Protein AF-A0A7W7IUX4-F1 (afdb_monomer)

Structure (mmCIF, N/CA/C/O backbone):
data_AF-A0A7W7IUX4-F1
#
_entry.id   AF-A0A7W7IUX4-F1
#
loop_
_atom_site.group_PDB
_atom_site.id
_atom_site.type_symbol
_atom_site.label_atom_id
_atom_site.label_alt_id
_atom_site.label_comp_id
_atom_site.label_asym_id
_atom_site.label_entity_id
_atom_site.label_seq_id
_atom_site.pdbx_PDB_ins_code
_atom_site.Cartn_x
_atom_site.Cartn_y
_atom_site.Cartn_z
_atom_site.occupancy
_atom_site.B_iso_or_equiv
_atom_site.auth_seq_id
_atom_site.auth_comp_id
_atom_site.auth_asym_id
_atom_site.auth_atom_id
_atom_site.pdbx_PDB_model_num
ATOM 1 N N . MET A 1 1 ? -51.467 35.461 7.530 1.00 41.59 1 MET A N 1
ATOM 2 C CA . MET A 1 1 ? -50.608 34.836 6.498 1.00 41.59 1 MET A CA 1
ATOM 3 C C . MET A 1 1 ? -49.250 34.539 7.125 1.00 41.59 1 MET A C 1
ATOM 5 O O . MET A 1 1 ? -48.453 35.450 7.291 1.00 41.59 1 MET A O 1
ATOM 9 N N . LYS A 1 2 ? -49.030 33.301 7.582 1.00 45.66 2 LYS A N 1
ATOM 10 C CA . LYS A 1 2 ? -47.783 32.873 8.235 1.00 45.66 2 LYS A CA 1
ATOM 11 C C . LYS A 1 2 ? -46.806 32.410 7.151 1.00 45.66 2 LYS A C 1
ATOM 13 O O . LYS A 1 2 ? -46.956 31.312 6.631 1.00 45.66 2 LYS A O 1
ATOM 18 N N . LYS A 1 3 ? -45.858 33.266 6.766 1.00 52.12 3 LYS A N 1
ATOM 19 C CA . LYS A 1 3 ? -44.724 32.881 5.915 1.00 52.12 3 LYS A CA 1
ATOM 20 C C . LYS A 1 3 ? -43.559 32.522 6.832 1.00 52.12 3 LYS A C 1
ATOM 22 O O . LYS A 1 3 ? -42.773 33.389 7.197 1.00 52.12 3 LYS A O 1
ATOM 27 N N . THR A 1 4 ? -43.492 31.264 7.254 1.00 56.91 4 THR A N 1
ATOM 28 C CA . THR A 1 4 ? -42.309 30.745 7.944 1.00 56.91 4 THR A CA 1
ATOM 29 C C . THR A 1 4 ? -41.213 30.577 6.899 1.00 56.91 4 THR A C 1
ATOM 31 O O . THR A 1 4 ? -41.278 29.687 6.054 1.00 56.91 4 THR A O 1
ATOM 34 N N . LEU A 1 5 ? -40.251 31.495 6.909 1.00 51.38 5 LEU A N 1
ATOM 35 C CA . LEU A 1 5 ? -39.070 31.464 6.058 1.00 51.38 5 LEU A CA 1
ATOM 36 C C . LEU A 1 5 ? -38.139 30.351 6.563 1.00 51.38 5 LEU A C 1
ATOM 38 O O . LEU A 1 5 ? -37.533 30.477 7.625 1.00 51.38 5 LEU A O 1
ATOM 42 N N . LEU A 1 6 ? -38.062 29.246 5.823 1.00 54.00 6 LEU A N 1
ATOM 43 C CA . LEU A 1 6 ? -37.140 28.145 6.091 1.00 54.00 6 LEU A CA 1
ATOM 44 C C . LEU A 1 6 ? -35.760 28.514 5.520 1.00 54.00 6 LEU A C 1
ATOM 46 O O . LEU A 1 6 ? -35.457 28.232 4.364 1.00 54.00 6 LEU A O 1
ATOM 50 N N . LEU A 1 7 ? -34.936 29.202 6.310 1.00 49.22 7 LEU A N 1
ATOM 51 C CA . LEU A 1 7 ? -33.548 29.498 5.955 1.00 49.22 7 LEU A CA 1
ATOM 52 C C . LEU A 1 7 ? -32.655 28.328 6.406 1.00 49.22 7 LEU A C 1
ATOM 54 O O . LEU A 1 7 ? -32.065 28.361 7.483 1.00 49.22 7 LEU A O 1
ATOM 58 N N . PHE A 1 8 ? -32.583 27.268 5.594 1.00 54.62 8 PHE A N 1
ATOM 59 C CA . PHE A 1 8 ? -31.601 26.190 5.764 1.00 54.62 8 PHE A CA 1
ATOM 60 C C . PHE A 1 8 ? -30.217 26.691 5.311 1.00 54.62 8 PHE A C 1
ATOM 62 O O . PHE A 1 8 ? -29.834 26.587 4.153 1.00 54.62 8 PHE A O 1
ATOM 69 N N . LEU A 1 9 ? -29.523 27.340 6.246 1.00 50.59 9 LEU A N 1
ATOM 70 C CA . LEU A 1 9 ? -28.083 27.255 6.500 1.00 50.59 9 LEU A CA 1
ATOM 71 C C . LEU A 1 9 ? -27.189 26.822 5.309 1.00 50.59 9 LEU A C 1
ATOM 73 O O . LEU A 1 9 ? -26.824 25.656 5.173 1.00 50.59 9 LEU A O 1
ATOM 77 N N . LEU A 1 10 ? -26.756 27.800 4.506 1.00 56.41 10 LEU A N 1
ATOM 78 C CA . LEU A 1 10 ? -25.568 27.734 3.642 1.00 56.41 10 LEU A CA 1
ATOM 79 C C . LEU A 1 10 ? -24.298 27.683 4.519 1.00 56.41 10 LEU A C 1
ATOM 81 O O . LEU A 1 10 ? -23.565 28.663 4.630 1.00 56.41 10 LEU A O 1
ATOM 85 N N . LEU A 1 11 ? -24.044 26.562 5.197 1.00 61.78 11 LEU A N 1
ATOM 86 C CA . LEU A 1 11 ? -22.719 26.303 5.764 1.00 61.78 11 LEU A CA 1
ATOM 87 C C . LEU A 1 11 ? -21.804 25.852 4.618 1.00 61.78 11 LEU A C 1
ATOM 89 O O . LEU A 1 11 ? -22.129 24.858 3.963 1.00 61.78 11 LEU A O 1
ATOM 93 N N . PRO A 1 12 ? -20.670 26.528 4.352 1.00 59.06 12 PRO A N 1
ATOM 94 C CA . PRO A 1 12 ? -19.668 25.969 3.462 1.00 59.06 12 PRO A CA 1
ATOM 95 C C . PRO A 1 12 ? -19.229 24.635 4.064 1.00 59.06 12 PRO A C 1
ATOM 97 O O . PRO A 1 12 ? -18.703 24.579 5.176 1.00 59.06 12 PRO A O 1
ATOM 100 N N . PHE A 1 13 ? -19.504 23.550 3.345 1.00 55.69 13 PHE A N 1
ATOM 101 C CA . PHE A 1 13 ? -19.049 22.219 3.709 1.00 55.69 13 PHE A CA 1
ATOM 102 C C . PHE A 1 13 ? -17.532 22.200 3.495 1.00 55.69 13 PHE A C 1
ATOM 104 O O . PHE A 1 13 ? -17.039 21.836 2.429 1.00 55.69 13 PHE A O 1
ATOM 111 N N . PHE A 1 14 ? -16.773 22.672 4.486 1.00 54.34 14 PHE A N 1
ATOM 112 C CA . PH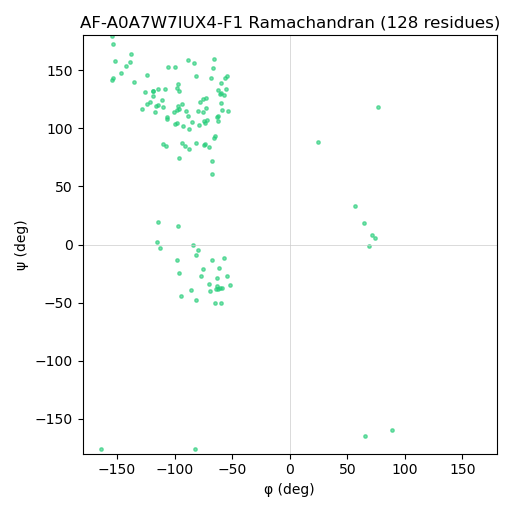E A 1 14 ? -15.342 22.421 4.548 1.00 54.34 14 PHE A CA 1
ATOM 113 C C . PHE A 1 14 ? -15.185 20.916 4.748 1.00 54.34 14 PHE A C 1
ATOM 115 O O . PHE A 1 14 ? -15.276 20.401 5.860 1.00 54.34 14 PHE A O 1
ATOM 122 N N . GLY A 1 15 ? -15.036 20.192 3.639 1.00 57.16 15 GLY A N 1
ATOM 123 C CA . GLY A 1 15 ? -14.709 18.778 3.659 1.00 57.16 15 GLY A CA 1
ATOM 124 C C . GLY A 1 15 ? -13.312 18.619 4.238 1.00 57.16 15 GLY A C 1
ATOM 125 O O . GLY A 1 15 ? -12.328 18.692 3.507 1.00 57.16 15 GLY A O 1
ATOM 126 N N . PHE A 1 16 ? -13.210 18.432 5.553 1.00 64.62 16 PHE A N 1
ATOM 127 C CA . PHE A 1 16 ? -11.964 17.985 6.158 1.00 64.62 16 PHE A CA 1
ATOM 128 C C . PHE A 1 16 ? -11.609 16.631 5.540 1.00 64.62 16 PHE A C 1
ATOM 130 O O . PHE A 1 16 ? -12.457 15.739 5.446 1.00 64.62 16 PHE A O 1
ATOM 137 N N . ALA A 1 17 ? -10.370 16.476 5.075 1.00 74.94 17 ALA A N 1
ATOM 138 C CA . ALA A 1 17 ? -9.908 15.201 4.551 1.00 74.94 17 ALA A CA 1
ATOM 139 C C . ALA A 1 17 ? -9.966 14.154 5.675 1.00 74.94 17 ALA A C 1
ATOM 141 O O . ALA A 1 17 ? -9.163 14.181 6.604 1.00 74.94 17 ALA A O 1
ATOM 142 N N . GLN A 1 18 ? -10.948 13.252 5.610 1.00 90.06 18 GLN A N 1
ATOM 143 C CA . GLN A 1 18 ? -11.126 12.206 6.613 1.00 90.06 18 GLN A CA 1
ATOM 144 C C . GLN A 1 18 ? -9.904 11.278 6.634 1.00 90.06 18 GLN A C 1
ATOM 146 O O . GLN A 1 18 ? -9.447 10.833 5.572 1.00 90.06 18 GLN A O 1
ATOM 151 N N . GLN A 1 19 ? -9.404 10.995 7.841 1.00 96.38 19 GLN A N 1
ATOM 152 C CA . GLN A 1 19 ? -8.329 10.030 8.078 1.00 96.38 19 GLN A CA 1
ATOM 153 C C . GLN A 1 19 ? -8.788 8.606 7.753 1.00 96.38 19 GLN A C 1
ATOM 155 O O . GLN A 1 19 ? -9.973 8.286 7.875 1.00 96.38 19 GLN A O 1
ATOM 160 N N . LEU A 1 20 ? -7.849 7.747 7.363 1.00 98.06 20 LEU A N 1
ATOM 161 C CA . LEU A 1 20 ? -8.165 6.385 6.948 1.00 98.06 20 LEU A CA 1
ATOM 162 C C . LEU A 1 20 ? -8.345 5.452 8.152 1.00 98.06 20 LEU A C 1
ATOM 164 O O . LEU A 1 20 ? -7.652 5.558 9.160 1.00 98.06 20 LEU A O 1
ATOM 168 N N . SER A 1 21 ? -9.269 4.508 8.023 1.00 98.19 21 SER A N 1
ATOM 169 C CA . SER A 1 21 ? -9.477 3.400 8.960 1.00 98.19 21 SER A CA 1
ATOM 170 C C . SER A 1 21 ? -10.095 2.222 8.206 1.00 98.19 21 SER A C 1
ATOM 172 O O . SER A 1 21 ? -10.890 2.443 7.288 1.00 98.19 21 SER A O 1
ATOM 174 N N . GLY A 1 22 ? -9.714 0.996 8.561 1.00 98.00 22 GLY A N 1
ATOM 175 C CA . GLY A 1 22 ? -10.217 -0.239 7.962 1.00 98.00 22 GLY A CA 1
ATOM 176 C C . GLY A 1 22 ? -9.434 -0.727 6.741 1.00 98.00 22 GLY A C 1
ATOM 177 O O . GLY A 1 22 ? -8.265 -0.389 6.533 1.00 98.00 22 GLY A O 1
ATOM 178 N N . ASP A 1 23 ? -10.097 -1.561 5.945 1.00 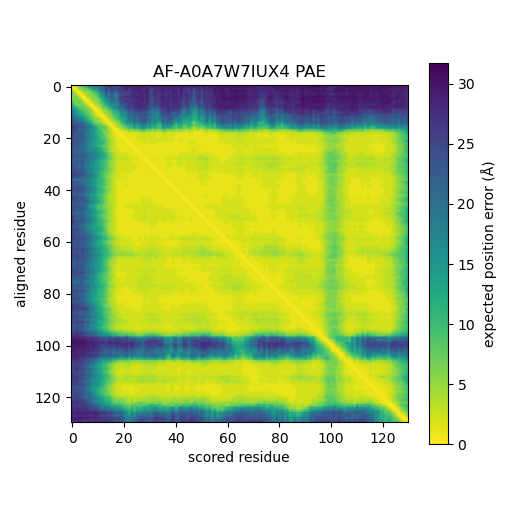98.12 23 ASP A N 1
ATOM 179 C CA . ASP A 1 23 ? -9.490 -2.258 4.813 1.00 98.12 23 ASP A CA 1
ATOM 180 C C . ASP A 1 23 ? -9.748 -1.538 3.496 1.00 98.12 23 ASP A C 1
ATOM 182 O O . ASP A 1 23 ? -10.871 -1.127 3.204 1.00 98.12 23 ASP A O 1
ATOM 186 N N . TYR A 1 24 ? -8.715 -1.473 2.661 1.00 98.44 24 TYR A N 1
ATOM 187 C CA . TYR A 1 24 ? -8.778 -0.908 1.321 1.00 98.44 24 TYR A CA 1
ATOM 188 C C . TYR A 1 24 ? -8.200 -1.910 0.329 1.00 98.44 24 TYR A C 1
ATOM 190 O O . TYR A 1 24 ? -7.019 -2.255 0.389 1.00 98.44 24 TYR A O 1
ATOM 198 N N . VAL A 1 25 ? -9.041 -2.384 -0.589 1.00 98.38 25 VAL A N 1
ATOM 199 C CA . VAL A 1 25 ? -8.619 -3.285 -1.667 1.00 98.38 25 VAL A CA 1
ATOM 200 C C . VAL A 1 25 ? -7.866 -2.485 -2.720 1.00 98.38 25 VAL A C 1
ATOM 202 O O . VAL A 1 25 ? -8.394 -1.508 -3.245 1.00 98.38 25 VAL A O 1
ATOM 205 N N . ILE A 1 26 ? -6.650 -2.906 -3.046 1.00 98.62 26 ILE A N 1
ATOM 206 C CA . ILE A 1 26 ? -5.831 -2.300 -4.091 1.00 98.62 26 ILE A CA 1
ATOM 207 C C . ILE A 1 26 ? -5.979 -3.134 -5.362 1.00 98.62 26 ILE A C 1
ATOM 209 O O . ILE A 1 26 ? -5.447 -4.241 -5.451 1.00 98.62 26 ILE A O 1
ATOM 213 N N . SER A 1 27 ? -6.742 -2.607 -6.316 1.00 98.19 27 SER A N 1
ATOM 214 C CA . SER A 1 27 ? -7.075 -3.247 -7.595 1.00 98.19 27 SER A CA 1
ATOM 215 C C . SER A 1 27 ? -7.394 -2.177 -8.628 1.00 98.19 27 SER A C 1
ATOM 217 O O . SER A 1 27 ? -8.093 -1.210 -8.315 1.00 98.19 27 SER A O 1
ATOM 219 N N . SER A 1 28 ? -6.964 -2.373 -9.872 1.00 97.75 28 SER A N 1
ATOM 220 C CA . SER A 1 28 ? -7.250 -1.458 -10.984 1.00 97.75 28 SER A CA 1
ATOM 221 C C . SER A 1 28 ? -8.749 -1.171 -11.177 1.00 97.75 28 SER A C 1
ATOM 223 O O . SER A 1 28 ? -9.115 -0.075 -11.613 1.00 97.75 28 SER A O 1
ATOM 225 N N . ALA A 1 29 ? -9.621 -2.104 -10.780 1.00 97.31 29 ALA A N 1
ATOM 226 C CA . ALA A 1 29 ? -11.075 -1.989 -10.857 1.00 97.31 29 ALA A CA 1
ATOM 227 C C . ALA A 1 29 ? -11.726 -1.250 -9.668 1.00 97.31 29 ALA A C 1
ATOM 229 O O . ALA A 1 29 ? -12.949 -1.091 -9.649 1.00 97.31 29 ALA A O 1
ATOM 230 N N . ASN A 1 30 ? -10.958 -0.784 -8.672 1.00 97.62 30 ASN A N 1
ATOM 231 C CA . ASN A 1 30 ? -11.530 -0.132 -7.493 1.00 97.62 30 ASN A CA 1
ATOM 232 C C . ASN A 1 30 ? -12.333 1.138 -7.887 1.00 97.62 30 ASN A C 1
ATOM 234 O O . ASN A 1 30 ? -11.811 2.007 -8.608 1.00 97.62 30 ASN A O 1
ATOM 238 N N . PRO A 1 31 ? -13.595 1.289 -7.423 1.00 96.12 31 PRO A N 1
ATOM 239 C CA . PRO A 1 31 ? -14.418 2.466 -7.721 1.00 96.12 31 PRO A CA 1
ATOM 240 C C . PRO A 1 31 ? -13.828 3.762 -7.150 1.00 96.12 31 PRO A C 1
ATOM 242 O O . PRO A 1 31 ? -14.008 4.835 -7.726 1.00 96.12 31 PRO A O 1
ATOM 245 N N . LEU A 1 32 ? -13.081 3.672 -6.050 1.00 95.62 32 LEU A N 1
ATOM 246 C CA . LEU A 1 32 ? -12.331 4.776 -5.477 1.00 95.62 32 LEU A CA 1
ATOM 247 C C . LEU A 1 32 ? -10.970 4.864 -6.176 1.00 95.62 32 LEU A C 1
ATOM 249 O O . LEU A 1 32 ? -10.067 4.071 -5.914 1.00 95.62 32 LEU A O 1
ATOM 253 N N . ALA A 1 33 ? -10.810 5.864 -7.048 1.00 97.00 33 ALA A N 1
ATOM 254 C CA . ALA A 1 33 ? -9.614 6.035 -7.880 1.00 97.00 33 ALA A CA 1
ATOM 255 C C . ALA A 1 33 ? -8.297 6.009 -7.084 1.00 97.00 33 ALA A C 1
ATOM 257 O O . ALA A 1 33 ? -7.300 5.459 -7.541 1.00 97.00 33 ALA A O 1
ATOM 258 N N . ASN A 1 34 ? -8.323 6.537 -5.862 1.00 97.31 34 ASN A N 1
ATOM 259 C CA . ASN A 1 34 ? -7.168 6.597 -4.977 1.00 97.31 34 ASN A CA 1
ATOM 260 C C . ASN A 1 34 ? -6.674 5.231 -4.465 1.00 97.31 34 ASN A C 1
ATOM 262 O O . ASN A 1 34 ? -5.583 5.157 -3.918 1.00 97.31 34 ASN A O 1
ATOM 266 N N . PHE A 1 35 ? -7.456 4.163 -4.627 1.00 98.31 35 PHE A N 1
ATOM 267 C CA . PHE A 1 35 ? -7.094 2.803 -4.218 1.00 98.31 35 PHE A CA 1
ATOM 268 C C . PHE A 1 35 ? -6.940 1.868 -5.422 1.00 98.31 35 PHE A C 1
ATOM 270 O O . PHE A 1 35 ? -6.987 0.651 -5.280 1.00 98.31 35 PHE A O 1
ATOM 277 N N . ARG A 1 36 ? -6.753 2.423 -6.628 1.00 98.44 36 ARG A N 1
ATOM 278 C CA . ARG A 1 36 ? -6.526 1.613 -7.832 1.00 98.44 36 ARG A CA 1
ATOM 279 C C . ARG A 1 36 ? -5.117 1.044 -7.939 1.00 98.44 36 ARG A C 1
ATOM 281 O O . ARG A 1 36 ? -4.921 0.011 -8.565 1.00 98.44 36 ARG A O 1
ATOM 288 N N . THR A 1 37 ? -4.140 1.716 -7.337 1.00 98.12 37 THR A N 1
ATOM 289 C CA . THR A 1 37 ? -2.742 1.275 -7.297 1.00 98.12 37 THR A CA 1
ATOM 290 C C . THR A 1 37 ? -2.159 1.523 -5.914 1.00 98.12 37 THR A C 1
ATOM 292 O O . THR A 1 37 ? -2.623 2.394 -5.173 1.00 98.12 37 THR A O 1
ATOM 295 N N . LEU A 1 38 ? -1.111 0.778 -5.571 1.00 98.25 38 LEU A N 1
ATOM 296 C CA . LEU A 1 38 ? -0.419 0.929 -4.297 1.00 98.25 38 LEU A CA 1
ATOM 297 C C . LEU A 1 38 ? 0.219 2.318 -4.163 1.00 98.25 38 LEU A C 1
ATOM 299 O O . LEU A 1 38 ? 0.192 2.891 -3.080 1.00 98.25 38 LEU A O 1
ATOM 303 N N . ALA A 1 39 ? 0.730 2.886 -5.259 1.00 96.88 39 ALA A N 1
ATOM 304 C CA . ALA A 1 39 ? 1.271 4.244 -5.269 1.00 96.88 39 ALA A CA 1
ATOM 305 C C . ALA A 1 39 ? 0.209 5.285 -4.874 1.00 96.88 39 ALA A C 1
ATOM 307 O O . ALA A 1 39 ? 0.420 6.046 -3.932 1.00 96.88 39 ALA A O 1
ATOM 308 N N . LEU A 1 40 ? -0.969 5.249 -5.512 1.00 98.00 40 LEU A N 1
ATOM 309 C CA . LEU A 1 40 ? -2.067 6.172 -5.202 1.00 98.00 40 LEU A CA 1
ATOM 310 C C . LEU A 1 40 ? -2.568 6.007 -3.761 1.00 98.00 40 LEU A C 1
ATOM 312 O O . LEU A 1 40 ? -2.864 6.992 -3.082 1.00 98.00 40 LEU A O 1
ATOM 316 N N . AL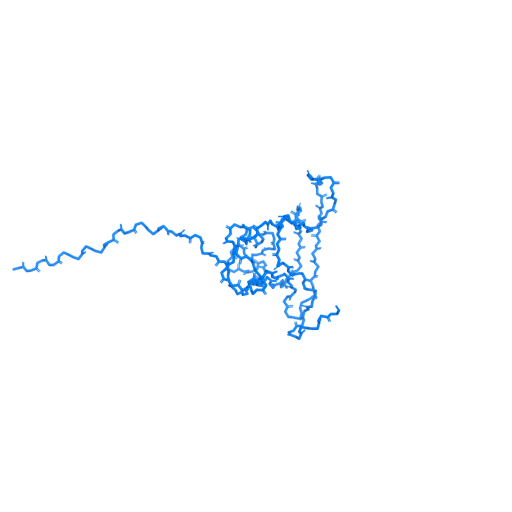A A 1 41 ? -2.627 4.767 -3.272 1.00 98.44 41 ALA A N 1
ATOM 317 C CA . ALA A 1 41 ? -3.067 4.482 -1.913 1.00 98.44 41 ALA A CA 1
ATOM 318 C C . ALA A 1 41 ? -2.052 4.980 -0.869 1.00 98.44 41 ALA A C 1
ATOM 320 O O . ALA A 1 41 ? -2.439 5.547 0.157 1.00 98.44 41 ALA A O 1
ATOM 321 N N . VAL A 1 42 ? -0.751 4.826 -1.138 1.00 98.19 42 VAL A N 1
ATOM 322 C CA . VAL A 1 42 ? 0.314 5.367 -0.283 1.00 98.19 42 VAL A CA 1
ATOM 323 C C . VAL A 1 42 ? 0.277 6.898 -0.256 1.00 98.19 42 VAL A C 1
ATOM 325 O O . VAL A 1 42 ? 0.412 7.483 0.819 1.00 98.19 42 VAL A O 1
ATOM 328 N N . ASP A 1 43 ? -0.015 7.563 -1.375 1.00 97.69 43 ASP A N 1
ATOM 329 C CA . ASP A 1 43 ? -0.217 9.019 -1.387 1.00 97.69 43 ASP A CA 1
ATOM 330 C C . ASP A 1 43 ? -1.393 9.445 -0.494 1.00 97.69 43 ASP A C 1
ATOM 332 O O . ASP A 1 43 ? -1.306 10.449 0.225 1.00 97.69 43 ASP A O 1
ATOM 336 N N . GLN A 1 44 ? -2.478 8.659 -0.462 1.00 97.69 44 GLN A N 1
ATOM 337 C CA . GLN A 1 44 ? -3.598 8.936 0.440 1.00 97.69 44 GLN A CA 1
ATOM 338 C C . GLN A 1 44 ? -3.214 8.819 1.906 1.00 97.69 44 GLN A C 1
ATOM 340 O O . GLN A 1 44 ? -3.530 9.727 2.673 1.00 97.69 44 GLN A O 1
ATOM 345 N N . ILE A 1 45 ? -2.573 7.723 2.319 1.00 98.06 45 ILE A N 1
ATOM 346 C CA . ILE A 1 45 ? -2.263 7.525 3.740 1.00 98.06 45 ILE A CA 1
ATOM 347 C C . ILE A 1 45 ? -1.183 8.497 4.226 1.00 98.06 45 ILE A C 1
ATOM 349 O O . ILE A 1 45 ? -1.290 9.002 5.342 1.00 98.06 45 ILE A O 1
ATOM 353 N N . ASN A 1 46 ? -0.222 8.847 3.362 1.00 97.88 46 ASN A N 1
ATOM 354 C CA . ASN A 1 46 ? 0.760 9.902 3.622 1.00 97.88 46 ASN A CA 1
ATOM 355 C C . ASN A 1 46 ? 0.084 11.260 3.880 1.00 97.88 46 ASN A C 1
ATOM 357 O O . ASN A 1 46 ? 0.542 12.023 4.723 1.00 97.88 46 ASN A O 1
ATOM 361 N N . THR A 1 47 ? -1.006 11.561 3.166 1.00 96.62 47 THR A N 1
ATOM 362 C CA . THR A 1 47 ? -1.704 12.855 3.266 1.00 96.62 47 THR A CA 1
ATOM 363 C C . THR A 1 47 ? -2.724 12.891 4.407 1.00 96.62 47 THR A C 1
ATOM 365 O O . THR A 1 47 ? -2.882 13.910 5.074 1.00 96.62 47 THR A O 1
ATOM 368 N N . ARG A 1 48 ? -3.457 11.794 4.619 1.00 96.19 48 ARG A N 1
ATOM 369 C CA . ARG A 1 48 ? -4.627 11.752 5.514 1.00 96.19 48 ARG A CA 1
ATOM 370 C C . ARG A 1 48 ? -4.304 11.235 6.914 1.00 96.19 48 ARG A C 1
ATOM 372 O O . ARG A 1 48 ? -5.026 11.545 7.860 1.00 96.19 48 ARG A O 1
ATOM 379 N N . GLY A 1 49 ? -3.249 10.440 7.065 1.00 97.31 49 GLY A N 1
ATOM 380 C CA . GLY A 1 49 ? -3.009 9.704 8.301 1.00 97.31 49 GLY A CA 1
ATOM 381 C C . GLY A 1 49 ? -4.076 8.642 8.571 1.00 97.31 49 GLY A C 1
ATOM 382 O O . GLY A 1 49 ? -4.870 8.280 7.693 1.00 97.31 49 GLY A O 1
ATOM 383 N N . VAL A 1 50 ? -4.103 8.161 9.812 1.00 98.31 50 VAL A N 1
ATOM 384 C CA . VAL A 1 50 ? -5.004 7.090 10.251 1.00 98.31 50 VAL A CA 1
ATOM 385 C C . VAL A 1 50 ? -5.867 7.506 11.446 1.00 98.31 50 VAL A C 1
ATOM 387 O O . VAL A 1 50 ? -5.425 8.250 12.313 1.00 98.31 50 VAL A O 1
ATOM 390 N N . SER A 1 51 ? -7.105 7.020 11.513 1.00 97.88 51 SER A N 1
ATOM 391 C CA . SER A 1 51 ? -7.991 7.123 12.689 1.00 97.88 51 SER A CA 1
ATOM 392 C C . SER A 1 51 ? -8.275 5.764 13.343 1.00 97.88 51 SER A C 1
ATOM 394 O O . SER A 1 51 ? -8.925 5.699 14.382 1.00 97.88 51 SER A O 1
ATOM 396 N N . GLY A 1 52 ? -7.760 4.686 12.753 1.00 97.75 52 GLY A N 1
ATOM 397 C CA . GLY A 1 52 ? -7.801 3.312 13.246 1.00 97.75 52 GLY A CA 1
ATOM 398 C C . GLY A 1 52 ? -6.772 2.457 12.497 1.00 97.75 52 GLY A C 1
ATOM 399 O O . GLY A 1 52 ? -6.036 2.997 11.669 1.00 97.75 52 GLY A O 1
ATOM 400 N N . PRO A 1 53 ? -6.700 1.137 12.745 1.00 98.19 53 PRO A N 1
ATOM 401 C CA . PRO A 1 53 ? -5.877 0.243 11.936 1.00 98.19 53 PRO A CA 1
ATOM 402 C C . PRO A 1 53 ? -6.253 0.350 10.454 1.00 98.19 53 PRO A C 1
ATOM 404 O O . PRO A 1 53 ? -7.437 0.314 10.114 1.00 98.19 53 PRO A O 1
ATOM 407 N N . VAL A 1 54 ? -5.258 0.452 9.575 1.00 98.69 54 VAL A N 1
ATOM 408 C CA . VAL A 1 54 ? -5.450 0.488 8.120 1.00 98.69 54 VAL A CA 1
ATOM 409 C C . VAL A 1 54 ? -4.756 -0.699 7.477 1.00 98.69 54 VAL A C 1
ATOM 411 O O . VAL A 1 54 ? -3.580 -0.954 7.745 1.00 98.69 54 VAL A O 1
ATOM 414 N N . ARG A 1 55 ? -5.460 -1.403 6.587 1.00 98.38 55 ARG A N 1
ATOM 415 C CA . ARG A 1 55 ? -4.887 -2.487 5.780 1.00 98.38 55 ARG A CA 1
ATOM 416 C C . ARG A 1 55 ? -5.092 -2.213 4.300 1.00 98.38 55 ARG A C 1
ATOM 418 O O . ARG A 1 55 ? -6.222 -2.099 3.837 1.00 98.38 55 ARG A O 1
ATOM 425 N N . PHE A 1 56 ? -4.002 -2.141 3.550 1.00 98.69 56 PHE A N 1
ATOM 426 C CA . PHE A 1 56 ? -4.033 -2.197 2.094 1.00 98.69 56 PHE A CA 1
ATOM 427 C C . PHE A 1 56 ? -3.915 -3.655 1.665 1.00 98.69 56 PHE A C 1
ATOM 429 O O . PHE A 1 56 ? -2.896 -4.299 1.918 1.00 98.69 56 PHE A O 1
ATOM 436 N N . LEU A 1 57 ? -4.985 -4.163 1.052 1.00 98.31 57 LEU A N 1
ATOM 437 C CA . LEU A 1 57 ? -5.126 -5.540 0.591 1.00 98.31 57 LEU A CA 1
ATOM 438 C C . LEU A 1 57 ? -4.854 -5.586 -0.912 1.00 98.31 57 LEU A C 1
ATOM 440 O O . LEU A 1 57 ? -5.689 -5.164 -1.709 1.00 98.31 57 LEU A O 1
ATOM 444 N N . LEU A 1 58 ? -3.675 -6.056 -1.302 1.00 98.56 58 LEU A N 1
ATOM 445 C CA . LEU A 1 58 ? -3.252 -6.103 -2.699 1.00 98.56 58 LEU A CA 1
ATOM 446 C C . LEU A 1 58 ? -3.967 -7.245 -3.426 1.00 98.56 58 LEU A C 1
ATOM 448 O O . LEU A 1 58 ? -3.740 -8.410 -3.102 1.00 98.56 58 LEU A O 1
ATOM 452 N N . ASP A 1 59 ? -4.830 -6.921 -4.390 1.00 98.38 59 ASP A N 1
ATOM 453 C CA . ASP A 1 59 ? -5.593 -7.927 -5.143 1.00 98.38 59 ASP A CA 1
ATOM 454 C C . ASP A 1 59 ? -4.971 -8.280 -6.505 1.00 98.38 59 ASP A C 1
ATOM 456 O O . ASP A 1 59 ? -5.340 -9.285 -7.119 1.00 98.38 59 ASP A O 1
ATOM 460 N N . GLU A 1 60 ? -4.010 -7.462 -6.942 1.00 97.94 60 GLU A N 1
ATOM 461 C CA . GLU A 1 60 ? -3.298 -7.516 -8.222 1.00 97.94 60 GLU A CA 1
ATOM 462 C C . GLU A 1 60 ? -1.816 -7.150 -8.029 1.00 97.94 60 GLU A C 1
ATOM 464 O O . GLU A 1 60 ? -1.472 -6.379 -7.122 1.00 97.94 60 GLU A O 1
ATOM 469 N N . ASP A 1 61 ? -0.948 -7.656 -8.909 1.00 97.88 61 ASP A N 1
ATOM 470 C CA . ASP A 1 61 ? 0.462 -7.256 -8.967 1.00 97.88 61 ASP A CA 1
ATOM 471 C C . ASP A 1 61 ? 0.609 -5.736 -9.110 1.00 97.88 61 ASP A C 1
ATOM 473 O O . ASP A 1 61 ? -0.192 -5.062 -9.761 1.00 97.88 61 ASP A O 1
ATOM 477 N N . GLN A 1 62 ? 1.652 -5.182 -8.494 1.00 96.88 62 GLN A N 1
ATOM 478 C CA . GLN A 1 62 ? 1.891 -3.742 -8.470 1.00 96.88 62 GLN A CA 1
ATOM 479 C C . GLN A 1 62 ? 3.170 -3.411 -9.229 1.00 96.88 62 GLN A C 1
ATOM 481 O O . GLN A 1 62 ? 4.258 -3.841 -8.848 1.00 96.88 62 GLN A O 1
ATOM 486 N N . ASN A 1 63 ? 3.046 -2.597 -10.277 1.00 93.69 63 ASN A N 1
ATOM 487 C CA . ASN A 1 63 ? 4.185 -2.098 -11.035 1.00 93.69 63 ASN A CA 1
ATOM 488 C C . ASN A 1 63 ? 4.432 -0.620 -10.715 1.00 93.69 63 ASN A C 1
ATOM 490 O O . ASN A 1 63 ? 3.637 0.254 -11.062 1.00 93.69 63 ASN A O 1
ATOM 494 N N . LEU A 1 64 ? 5.530 -0.354 -10.014 1.00 90.62 64 LEU A N 1
ATOM 495 C CA . LEU A 1 64 ? 5.922 0.969 -9.558 1.00 90.62 64 LEU A CA 1
ATOM 496 C C . LEU A 1 64 ? 6.869 1.625 -10.566 1.00 90.62 64 LEU A C 1
ATOM 498 O O . LEU A 1 64 ? 7.978 1.146 -10.811 1.00 90.62 64 LEU A O 1
ATOM 502 N N . THR A 1 65 ? 6.471 2.784 -11.082 1.00 87.50 65 THR A N 1
ATOM 503 C CA . THR A 1 65 ? 7.296 3.597 -11.991 1.00 87.50 65 THR A CA 1
ATOM 504 C C . THR A 1 65 ? 8.332 4.455 -11.259 1.00 87.50 65 THR A C 1
ATOM 506 O O . THR A 1 65 ? 9.172 5.090 -11.892 1.00 87.50 65 THR A O 1
ATOM 509 N N . SER A 1 66 ? 8.263 4.517 -9.929 1.00 86.12 66 SER A N 1
ATOM 510 C CA . SER A 1 66 ? 9.141 5.309 -9.067 1.00 86.12 66 SER A CA 1
ATOM 511 C C . SER A 1 66 ? 9.247 4.685 -7.671 1.00 86.12 66 SER A C 1
ATOM 513 O O . SER A 1 66 ? 8.543 3.730 -7.342 1.00 86.12 66 SER A O 1
ATOM 515 N N . LEU A 1 67 ? 10.143 5.231 -6.843 1.00 87.81 67 LEU A N 1
ATOM 516 C CA . LEU A 1 67 ? 10.306 4.830 -5.446 1.00 87.81 67 LEU A CA 1
ATOM 517 C C . LEU A 1 67 ? 9.008 5.037 -4.645 1.00 87.81 67 LEU A C 1
ATOM 519 O O . LEU A 1 67 ? 8.562 6.175 -4.479 1.00 87.81 67 LEU A O 1
ATOM 523 N N . LEU A 1 68 ? 8.472 3.973 -4.041 1.00 92.12 68 LEU A N 1
ATOM 524 C CA . LEU A 1 68 ? 7.323 4.063 -3.139 1.00 92.12 68 LEU A CA 1
ATOM 525 C C . LEU A 1 68 ? 7.776 4.553 -1.758 1.00 92.12 68 LEU A C 1
ATOM 527 O O . LEU A 1 68 ? 8.362 3.804 -0.976 1.00 92.12 68 LEU A O 1
ATOM 531 N N . SER A 1 69 ? 7.528 5.826 -1.450 1.00 93.69 69 SER A N 1
ATOM 532 C CA . SER A 1 69 ? 7.904 6.419 -0.160 1.00 93.69 69 SER A CA 1
ATOM 533 C C . SER A 1 69 ? 6.727 6.443 0.809 1.00 93.69 69 SER A C 1
ATOM 535 O O . SER A 1 69 ? 5.749 7.156 0.596 1.00 93.69 69 SER A O 1
ATOM 537 N N . ILE A 1 70 ? 6.858 5.705 1.907 1.00 97.00 70 ILE A N 1
ATOM 538 C CA . ILE A 1 70 ? 5.941 5.754 3.044 1.00 97.00 70 ILE A CA 1
ATOM 539 C C . ILE A 1 70 ? 6.524 6.765 4.031 1.00 97.00 70 ILE A C 1
ATOM 541 O O . ILE A 1 70 ? 7.516 6.490 4.710 1.00 97.00 70 ILE A O 1
ATOM 545 N N . ASN A 1 71 ? 5.952 7.965 4.040 1.00 97.00 71 ASN A N 1
ATOM 546 C CA . ASN A 1 71 ? 6.406 9.078 4.866 1.00 97.00 71 ASN A CA 1
ATOM 547 C C . ASN A 1 71 ? 5.844 8.957 6.287 1.00 97.00 71 ASN A C 1
ATOM 549 O O . ASN A 1 71 ? 5.170 7.982 6.620 1.00 97.00 71 ASN A O 1
ATOM 553 N N . ILE A 1 72 ? 6.111 9.949 7.135 1.00 98.00 72 ILE A N 1
ATOM 554 C CA . ILE A 1 72 ? 5.460 10.072 8.441 1.00 98.00 72 ILE A CA 1
ATOM 555 C C . ILE A 1 72 ? 3.939 10.040 8.241 1.00 98.00 72 ILE A C 1
ATOM 557 O O . ILE A 1 72 ? 3.370 10.939 7.627 1.00 98.00 72 ILE A O 1
ATOM 561 N N . ILE A 1 73 ? 3.288 9.004 8.771 1.00 97.88 73 ILE A N 1
ATOM 562 C CA . ILE A 1 73 ? 1.831 8.868 8.753 1.00 97.88 73 ILE A CA 1
ATOM 563 C C . ILE A 1 73 ? 1.301 9.375 10.093 1.00 97.88 73 ILE A C 1
ATOM 565 O O . ILE A 1 73 ? 1.630 8.827 11.151 1.00 97.88 73 ILE A O 1
ATOM 569 N N . ALA A 1 74 ? 0.466 10.413 10.048 1.00 97.69 74 ALA A N 1
ATOM 570 C CA . ALA A 1 74 ? -0.141 10.981 11.246 1.00 97.69 74 ALA A CA 1
ATOM 571 C C . ALA A 1 74 ? -0.984 9.936 11.997 1.00 97.69 74 ALA A C 1
ATOM 573 O O . ALA A 1 74 ? -1.737 9.177 11.382 1.00 97.69 74 ALA A O 1
ATOM 574 N N . ASN A 1 75 ? -0.884 9.956 13.330 1.00 97.12 75 ASN A N 1
ATOM 575 C CA . ASN A 1 75 ? -1.665 9.144 14.274 1.00 97.12 75 ASN A CA 1
ATOM 576 C C . ASN A 1 75 ? -1.443 7.622 14.214 1.00 97.12 75 ASN A C 1
ATOM 578 O O . ASN A 1 75 ? -2.257 6.865 14.751 1.00 97.12 75 ASN A O 1
ATOM 582 N N . THR A 1 76 ? -0.339 7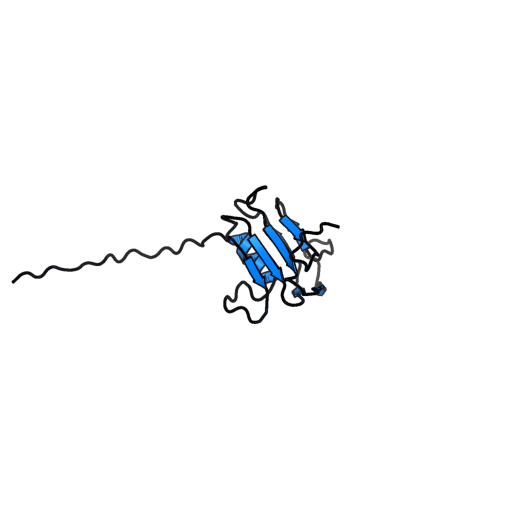.162 13.619 1.00 97.94 76 THR A N 1
ATOM 583 C CA . THR A 1 76 ? 0.052 5.752 13.741 1.00 97.94 76 THR A CA 1
ATOM 584 C C . THR A 1 76 ? 0.488 5.417 15.166 1.00 97.94 76 THR A C 1
ATOM 586 O O . THR A 1 76 ? 1.120 6.219 15.854 1.00 97.94 76 THR A O 1
ATOM 589 N N . SER A 1 77 ? 0.150 4.216 15.625 1.00 97.75 77 SER A N 1
ATOM 590 C CA . SER A 1 77 ? 0.526 3.704 16.946 1.00 97.75 77 SER A CA 1
ATOM 591 C C . SER A 1 77 ? 0.566 2.177 16.936 1.00 97.75 77 SER A C 1
ATOM 593 O O . SER A 1 77 ? 0.255 1.547 15.926 1.00 97.75 77 SER A O 1
ATOM 595 N N . THR A 1 78 ? 0.905 1.564 18.069 1.00 96.88 78 THR A N 1
ATOM 596 C CA . THR A 1 78 ? 0.813 0.106 18.238 1.00 96.88 78 THR A CA 1
ATOM 597 C C . THR A 1 78 ? -0.618 -0.423 18.088 1.00 96.88 78 THR A C 1
ATOM 599 O O . THR A 1 78 ? -0.794 -1.601 17.788 1.00 96.88 78 THR A O 1
ATOM 602 N N . THR A 1 79 ? -1.628 0.440 18.251 1.00 97.31 79 THR A N 1
ATOM 603 C CA . THR A 1 79 ? -3.043 0.131 17.997 1.00 97.31 79 THR A CA 1
ATOM 604 C C . THR A 1 79 ? -3.460 0.535 16.583 1.00 97.31 79 THR A C 1
ATOM 606 O O . THR A 1 79 ? -4.111 -0.241 15.894 1.00 97.31 79 THR A O 1
ATOM 609 N N . ASN A 1 80 ? -3.065 1.725 16.122 1.00 97.75 80 ASN A N 1
ATOM 610 C CA . ASN A 1 80 ? -3.395 2.245 14.793 1.00 97.75 80 ASN A CA 1
ATOM 611 C C . ASN A 1 80 ? -2.245 1.961 13.826 1.00 97.75 80 ASN A C 1
ATOM 613 O O . ASN A 1 80 ? -1.450 2.844 13.497 1.00 97.75 80 ASN A O 1
ATOM 617 N N . THR A 1 81 ? -2.123 0.702 13.423 1.00 98.19 81 THR A N 1
ATOM 618 C CA . THR A 1 81 ? -1.067 0.260 12.509 1.00 98.19 81 THR A CA 1
ATOM 619 C C . THR A 1 81 ? -1.445 0.514 11.054 1.00 98.19 81 THR A C 1
ATOM 621 O O . THR A 1 81 ? -2.623 0.567 10.696 1.00 98.19 81 THR A O 1
ATOM 624 N N . PHE A 1 82 ? -0.434 0.629 10.195 1.00 98.56 82 PHE A N 1
ATOM 625 C CA . PHE A 1 82 ? -0.607 0.588 8.748 1.00 98.56 82 PHE A CA 1
ATOM 626 C C . PHE A 1 82 ? -0.018 -0.710 8.201 1.00 98.56 82 PHE A C 1
ATOM 628 O O . PHE A 1 82 ? 1.176 -0.948 8.334 1.00 98.56 82 PHE A O 1
ATOM 635 N N . THR A 1 83 ? -0.839 -1.552 7.579 1.00 98.19 83 THR A N 1
ATOM 636 C CA . THR A 1 83 ? -0.409 -2.833 7.008 1.00 98.19 83 THR A CA 1
ATOM 637 C C . THR A 1 83 ? -0.554 -2.824 5.493 1.00 98.19 83 THR A C 1
ATOM 639 O O . THR A 1 83 ? -1.611 -2.466 4.980 1.00 98.19 83 THR A O 1
ATOM 642 N N . ILE A 1 84 ? 0.470 -3.285 4.780 1.00 98.25 84 ILE A N 1
ATOM 643 C CA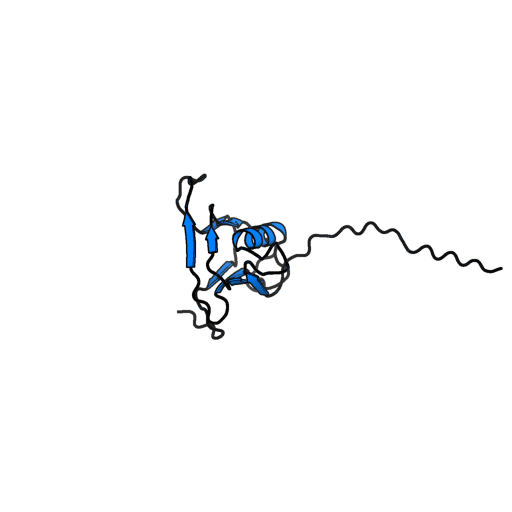 . ILE A 1 84 ? 0.393 -3.637 3.359 1.00 98.25 84 ILE A CA 1
ATOM 644 C C . ILE A 1 84 ? 0.543 -5.151 3.267 1.00 98.25 84 ILE A C 1
ATOM 646 O O . ILE A 1 84 ? 1.533 -5.695 3.764 1.00 98.25 84 ILE A O 1
ATOM 650 N N . LYS A 1 85 ? -0.429 -5.827 2.648 1.00 96.50 85 LYS A N 1
ATOM 651 C CA . LYS A 1 85 ? -0.393 -7.282 2.477 1.00 96.50 85 LYS A CA 1
ATOM 652 C C . LYS A 1 85 ? -1.151 -7.767 1.245 1.00 96.50 85 LYS A C 1
ATOM 654 O O . LYS A 1 85 ? -2.056 -7.064 0.791 1.00 96.50 85 LYS A O 1
ATOM 659 N N . PRO A 1 86 ? -0.851 -8.967 0.720 1.00 97.88 86 PRO A N 1
ATOM 660 C CA . PRO A 1 86 ? -1.719 -9.616 -0.249 1.00 97.88 86 PRO A CA 1
ATOM 661 C C . PRO A 1 86 ? -3.142 -9.782 0.287 1.00 97.88 86 PRO A C 1
ATOM 663 O O . PRO A 1 86 ? -3.355 -10.077 1.469 1.00 97.88 86 PRO A O 1
ATOM 666 N N . ASN A 1 87 ? -4.123 -9.623 -0.597 1.00 97.06 87 ASN A N 1
ATOM 667 C CA . ASN A 1 87 ? -5.480 -10.060 -0.321 1.00 97.06 87 ASN A CA 1
ATOM 668 C C . ASN A 1 87 ? -5.524 -11.596 -0.208 1.00 97.06 87 ASN A C 1
ATOM 670 O O . ASN A 1 87 ? -4.627 -12.303 -0.678 1.00 97.06 87 ASN A O 1
ATOM 674 N N . THR A 1 88 ? -6.559 -12.130 0.438 1.00 94.94 88 THR A N 1
ATOM 675 C CA . THR A 1 88 ? -6.656 -13.570 0.692 1.00 94.94 88 THR A CA 1
ATOM 676 C C . THR A 1 88 ? -6.602 -14.377 -0.605 1.00 94.94 88 THR A C 1
ATOM 678 O O . THR A 1 88 ? -7.350 -14.119 -1.545 1.00 94.94 88 THR A O 1
ATOM 681 N N . GLY A 1 89 ? -5.710 -15.369 -0.648 1.00 95.00 89 GLY A N 1
ATOM 682 C CA . GLY A 1 89 ? -5.523 -16.242 -1.808 1.00 95.00 89 GLY A CA 1
ATOM 683 C C . GLY A 1 89 ? -4.807 -15.594 -2.997 1.00 95.00 89 GLY A C 1
ATOM 684 O O . GLY A 1 89 ? -4.702 -16.227 -4.046 1.00 95.00 89 GLY A O 1
ATOM 685 N N . LYS A 1 90 ? -4.305 -14.359 -2.865 1.00 96.31 90 LYS A N 1
ATOM 686 C CA . LYS A 1 90 ? -3.540 -13.690 -3.922 1.00 96.31 90 LYS A CA 1
ATOM 687 C C . LYS A 1 90 ? -2.041 -13.860 -3.707 1.00 96.31 90 LYS A C 1
ATOM 689 O O . LYS A 1 90 ? -1.526 -13.638 -2.616 1.00 96.31 90 LYS A O 1
ATOM 694 N N . ASN A 1 91 ? -1.337 -14.239 -4.766 1.00 95.44 91 ASN A N 1
ATOM 695 C CA . ASN A 1 91 ? 0.120 -14.174 -4.823 1.00 95.44 91 ASN A CA 1
ATOM 696 C C . ASN A 1 91 ? 0.475 -12.870 -5.522 1.00 95.44 91 ASN A C 1
ATOM 698 O O . ASN A 1 91 ? 0.081 -12.685 -6.669 1.00 95.44 91 ASN A O 1
ATOM 702 N N . ILE A 1 92 ? 1.154 -11.971 -4.814 1.00 96.50 92 ILE A N 1
ATOM 703 C CA . ILE A 1 92 ? 1.376 -10.602 -5.274 1.00 96.50 92 ILE A CA 1
ATOM 704 C C . ILE A 1 92 ? 2.865 -10.342 -5.414 1.00 96.50 92 ILE A C 1
ATOM 706 O O . ILE A 1 92 ? 3.637 -10.575 -4.483 1.00 96.50 92 ILE A O 1
ATOM 710 N N . THR A 1 93 ? 3.241 -9.781 -6.554 1.00 95.81 93 THR A N 1
ATOM 711 C CA . THR A 1 93 ? 4.567 -9.233 -6.810 1.00 95.81 93 THR A CA 1
ATOM 712 C C . THR A 1 93 ? 4.487 -7.710 -6.858 1.00 95.81 93 THR A C 1
ATOM 714 O O . THR A 1 93 ? 3.623 -7.130 -7.516 1.00 95.81 93 THR A O 1
ATOM 717 N N . ILE A 1 94 ? 5.416 -7.047 -6.169 1.00 94.75 94 ILE A N 1
ATOM 718 C CA . ILE A 1 94 ? 5.643 -5.606 -6.303 1.00 94.75 94 ILE A CA 1
ATOM 719 C C . ILE A 1 94 ? 6.943 -5.430 -7.084 1.00 94.75 94 ILE A C 1
ATOM 721 O O . ILE A 1 94 ? 8.026 -5.702 -6.566 1.00 94.75 94 ILE A O 1
ATOM 725 N N . THR A 1 95 ? 6.840 -4.993 -8.334 1.00 91.88 95 THR A N 1
ATOM 726 C CA . THR A 1 95 ? 7.990 -4.735 -9.208 1.00 91.88 95 THR A CA 1
ATOM 727 C C . THR A 1 95 ? 8.221 -3.243 -9.363 1.00 91.88 95 THR A C 1
ATOM 729 O O . THR A 1 95 ? 7.283 -2.451 -9.306 1.00 91.88 95 THR A O 1
ATOM 732 N N . THR A 1 96 ? 9.461 -2.845 -9.632 1.00 85.19 96 THR A N 1
ATOM 733 C CA . THR A 1 96 ? 9.771 -1.472 -10.034 1.00 85.19 96 THR A CA 1
ATOM 734 C C . THR A 1 96 ? 10.740 -1.453 -11.202 1.00 85.19 96 THR A C 1
ATOM 736 O O . THR A 1 96 ? 11.690 -2.234 -11.251 1.00 85.19 96 THR A O 1
ATOM 739 N N . THR A 1 97 ? 10.508 -0.539 -12.137 1.00 74.38 97 THR A N 1
ATOM 740 C CA . THR A 1 97 ? 11.447 -0.208 -13.209 1.00 74.38 97 THR A CA 1
ATOM 741 C C . THR A 1 97 ? 12.038 1.160 -12.888 1.00 74.38 97 THR A C 1
ATOM 743 O O . THR A 1 97 ? 11.506 2.186 -13.306 1.00 74.38 97 THR A O 1
ATOM 746 N N 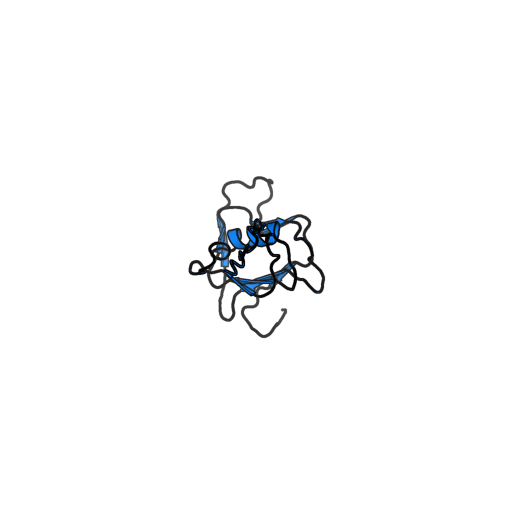. MET A 1 98 ? 13.085 1.205 -12.062 1.00 66.50 98 MET A N 1
ATOM 747 C CA . MET A 1 98 ? 13.673 2.477 -11.634 1.00 66.50 98 MET A CA 1
ATOM 748 C C . MET A 1 98 ? 14.257 3.253 -12.826 1.00 66.50 98 MET A C 1
ATOM 750 O O . MET A 1 98 ? 15.315 2.898 -13.339 1.00 66.50 98 MET A O 1
ATOM 754 N N . ALA A 1 99 ? 13.627 4.360 -13.218 1.00 53.41 99 ALA A N 1
ATOM 755 C CA . ALA A 1 99 ? 14.253 5.382 -14.050 1.00 53.41 99 ALA A CA 1
ATOM 756 C C . ALA A 1 99 ? 14.905 6.425 -13.124 1.00 53.41 99 ALA A C 1
ATOM 758 O O . ALA A 1 99 ? 14.301 7.441 -12.804 1.00 53.41 99 ALA A O 1
ATOM 759 N N . SER A 1 100 ? 16.135 6.154 -12.675 1.00 50.91 100 SER A N 1
ATOM 760 C CA . SER A 1 100 ? 16.965 7.028 -11.819 1.00 50.91 100 SER A CA 1
ATOM 761 C C . SER A 1 100 ? 16.578 7.082 -10.322 1.00 50.91 100 SER A C 1
ATOM 763 O O . SER A 1 100 ? 15.486 7.533 -9.971 1.00 50.91 100 SER A O 1
ATOM 765 N N . PRO A 1 101 ? 17.456 6.668 -9.382 1.00 56.62 101 PRO A N 1
ATOM 766 C CA . PRO A 1 101 ? 17.225 6.913 -7.965 1.00 56.62 101 PRO A CA 1
ATOM 767 C C . PRO A 1 101 ? 17.501 8.393 -7.677 1.00 56.62 101 PRO A C 1
ATOM 769 O O . PRO A 1 101 ? 18.655 8.804 -7.583 1.00 56.62 101 PRO A O 1
ATOM 772 N N . SER A 1 102 ? 16.457 9.199 -7.462 1.00 55.31 102 SER A N 1
ATOM 773 C CA . SER A 1 102 ? 16.597 10.594 -6.998 1.00 55.31 102 SER A CA 1
ATOM 774 C C . SER A 1 102 ? 17.365 10.724 -5.670 1.00 55.31 102 SER A C 1
ATOM 776 O O . SER A 1 102 ? 17.752 11.821 -5.282 1.00 55.31 102 SER A O 1
ATOM 778 N N . THR A 1 103 ? 17.606 9.606 -4.977 1.00 61.53 103 THR A N 1
ATOM 779 C CA . THR A 1 103 ? 18.300 9.512 -3.687 1.00 61.53 103 THR A CA 1
ATOM 780 C C . THR A 1 103 ? 19.619 8.735 -3.743 1.00 61.53 103 THR A C 1
ATOM 782 O O . THR A 1 103 ? 20.218 8.513 -2.696 1.00 61.53 103 THR A O 1
ATOM 785 N N . GLY A 1 104 ? 20.057 8.258 -4.917 1.00 63.22 104 GLY A N 1
ATOM 786 C CA . GLY A 1 104 ? 21.287 7.460 -5.071 1.00 63.22 104 GLY A CA 1
ATOM 787 C C . GLY A 1 104 ? 21.259 6.048 -4.458 1.00 63.22 104 GLY A C 1
ATOM 788 O O . GLY A 1 104 ? 22.229 5.311 -4.597 1.00 63.22 104 GLY A O 1
ATOM 789 N N . ILE A 1 105 ? 20.157 5.646 -3.816 1.00 60.53 105 ILE A N 1
ATOM 790 C CA . ILE A 1 105 ? 19.977 4.324 -3.196 1.00 60.53 105 ILE A CA 1
ATOM 791 C C . ILE A 1 105 ? 18.842 3.598 -3.931 1.00 60.53 105 ILE A C 1
ATOM 793 O O . ILE A 1 105 ? 17.716 4.106 -3.924 1.00 60.53 105 ILE A O 1
ATOM 797 N N . PRO A 1 106 ? 19.094 2.438 -4.566 1.00 71.44 106 PRO A N 1
ATOM 798 C CA . PRO A 1 106 ? 18.041 1.663 -5.207 1.00 71.44 106 PRO A CA 1
ATOM 799 C C . PRO A 1 106 ? 17.167 0.995 -4.140 1.00 71.44 106 PRO A C 1
ATOM 801 O O . PRO A 1 106 ? 17.640 0.176 -3.354 1.00 71.44 106 PRO A O 1
ATOM 804 N N . ALA A 1 107 ? 15.885 1.347 -4.105 1.00 83.38 107 ALA A N 1
ATOM 805 C CA . ALA A 1 107 ? 14.894 0.719 -3.239 1.00 83.38 107 ALA A CA 1
ATOM 806 C C . ALA A 1 107 ? 13.533 0.690 -3.942 1.00 83.38 107 ALA A C 1
ATOM 808 O O . ALA A 1 107 ? 13.197 1.601 -4.697 1.00 83.38 107 ALA A O 1
ATOM 809 N N . VAL A 1 108 ? 12.743 -0.350 -3.670 1.00 87.38 108 VAL A N 1
ATOM 810 C CA . VAL A 1 108 ? 11.347 -0.443 -4.131 1.00 87.38 108 VAL A CA 1
ATOM 811 C C . VAL A 1 108 ? 10.438 0.357 -3.197 1.00 87.38 108 VAL A C 1
ATOM 813 O O . VAL A 1 108 ? 9.631 1.171 -3.640 1.00 87.38 108 VAL A O 1
ATOM 816 N N . ILE A 1 109 ? 10.617 0.148 -1.889 1.00 91.56 109 ILE A N 1
ATOM 817 C CA . ILE A 1 109 ? 9.847 0.771 -0.812 1.00 91.56 109 ILE A CA 1
ATOM 818 C C . ILE A 1 109 ? 10.825 1.446 0.148 1.00 91.56 109 ILE A C 1
ATOM 820 O O . ILE A 1 109 ? 11.797 0.829 0.585 1.00 91.56 109 ILE A O 1
ATOM 824 N N . ARG A 1 110 ? 10.562 2.706 0.496 1.00 91.44 110 ARG A N 1
ATOM 825 C CA . ARG A 1 110 ? 11.318 3.463 1.498 1.00 91.44 110 ARG A CA 1
ATOM 826 C C . ARG A 1 110 ? 10.405 3.871 2.644 1.00 91.44 110 ARG A C 1
ATOM 828 O O . ARG A 1 110 ? 9.405 4.548 2.425 1.00 91.44 110 ARG A O 1
ATOM 835 N N . PHE A 1 111 ? 10.818 3.550 3.864 1.00 94.75 111 PHE A N 1
ATOM 836 C CA . PHE A 1 111 ? 10.238 4.089 5.091 1.00 94.75 111 PHE A CA 1
ATOM 837 C C . PHE A 1 111 ? 10.963 5.390 5.451 1.00 94.75 111 PHE A C 1
ATOM 839 O O . PHE A 1 111 ? 12.144 5.375 5.787 1.00 94.75 111 PHE A O 1
ATOM 846 N N . ASN A 1 112 ? 10.280 6.526 5.332 1.00 94.31 112 ASN A N 1
ATOM 847 C CA . ASN A 1 112 ? 10.854 7.854 5.530 1.00 94.31 112 ASN A CA 1
ATOM 848 C C . ASN A 1 112 ? 10.301 8.486 6.816 1.00 94.31 112 ASN A C 1
ATOM 850 O O . ASN A 1 112 ? 9.283 9.178 6.793 1.00 94.31 112 ASN A O 1
ATOM 854 N N . GLY A 1 113 ? 10.952 8.190 7.945 1.00 94.38 113 GLY A N 1
ATOM 855 C CA . GLY A 1 113 ? 10.586 8.713 9.271 1.00 94.38 113 GLY A CA 1
ATOM 856 C C . GLY A 1 113 ? 9.298 8.133 9.871 1.00 94.38 113 GLY A C 1
ATOM 857 O O . GLY A 1 113 ? 8.819 8.629 10.885 1.00 94.38 113 GLY A O 1
ATOM 858 N N . THR A 1 114 ? 8.718 7.109 9.247 1.00 96.31 114 THR A N 1
ATOM 859 C CA . THR A 1 114 ? 7.442 6.506 9.657 1.00 96.31 114 THR A CA 1
ATOM 860 C C . THR A 1 114 ? 7.617 5.388 10.683 1.00 96.31 114 THR A C 1
ATOM 862 O O . THR A 1 114 ? 8.683 4.782 10.756 1.00 96.31 114 THR A O 1
ATOM 865 N N . ASN A 1 115 ? 6.551 5.079 11.427 1.00 97.19 115 ASN A N 1
ATOM 866 C CA . ASN A 1 115 ? 6.507 4.040 12.460 1.00 97.19 115 ASN A CA 1
ATOM 867 C C . ASN A 1 115 ? 5.196 3.238 12.372 1.00 97.19 115 ASN A C 1
ATOM 869 O O . ASN A 1 115 ? 4.226 3.684 11.767 1.00 97.19 115 ASN A O 1
ATOM 873 N N . ASN A 1 116 ? 5.152 2.068 13.022 1.00 97.88 116 ASN A N 1
ATOM 874 C CA . ASN A 1 116 ? 3.974 1.183 13.085 1.00 97.88 116 ASN A CA 1
ATOM 875 C C . ASN A 1 116 ? 3.443 0.745 11.706 1.00 97.88 116 ASN A C 1
ATOM 877 O O . ASN A 1 116 ? 2.238 0.551 11.516 1.00 97.88 116 ASN A O 1
ATOM 881 N N . VAL A 1 117 ? 4.362 0.583 10.751 1.00 98.06 117 VAL A N 1
ATOM 882 C CA . VAL A 1 117 ? 4.083 0.046 9.419 1.00 98.06 117 VAL A CA 1
ATOM 883 C C . VAL A 1 117 ? 4.448 -1.435 9.381 1.00 98.06 117 VAL A C 1
ATOM 885 O O . VAL A 1 117 ? 5.504 -1.833 9.869 1.00 98.06 117 VAL A O 1
ATOM 888 N N . ILE A 1 118 ? 3.572 -2.249 8.805 1.00 97.31 118 ILE A N 1
ATOM 889 C CA . ILE A 1 118 ? 3.698 -3.699 8.703 1.00 97.31 118 ILE A CA 1
ATOM 890 C C . ILE A 1 118 ? 3.673 -4.066 7.220 1.00 97.31 118 ILE A C 1
ATOM 892 O O . ILE A 1 118 ? 2.708 -3.768 6.518 1.00 97.31 118 ILE A O 1
ATOM 896 N N . ILE A 1 119 ? 4.723 -4.734 6.747 1.00 95.94 119 ILE A N 1
ATOM 897 C CA . ILE A 1 119 ? 4.705 -5.436 5.462 1.00 95.94 119 ILE A CA 1
ATOM 898 C C . ILE A 1 119 ? 4.486 -6.909 5.774 1.00 95.94 119 ILE A C 1
ATOM 900 O O . ILE A 1 119 ? 5.326 -7.534 6.419 1.00 95.94 119 ILE A O 1
ATOM 904 N N . ASP A 1 120 ? 3.344 -7.440 5.359 1.00 94.12 120 ASP A N 1
ATOM 905 C CA . ASP A 1 120 ? 2.961 -8.825 5.611 1.00 94.12 120 ASP A CA 1
ATOM 906 C C . ASP A 1 120 ? 2.824 -9.561 4.276 1.00 94.12 120 ASP A C 1
ATOM 908 O O . ASP A 1 120 ? 1.966 -9.239 3.461 1.00 94.12 120 ASP A O 1
ATOM 912 N N . GLY A 1 121 ? 3.697 -10.542 4.044 1.00 91.94 121 GLY A N 1
ATOM 913 C CA . GLY A 1 121 ? 3.679 -11.373 2.840 1.00 91.94 121 GLY A CA 1
ATOM 914 C C . GLY A 1 121 ? 2.631 -12.491 2.867 1.00 91.94 121 GLY A C 1
ATOM 915 O O . GLY A 1 121 ? 2.484 -13.199 1.874 1.00 91.94 121 GLY A O 1
ATOM 916 N N . SER A 1 122 ? 1.910 -12.679 3.977 1.00 90.62 122 SER A N 1
ATOM 917 C CA . SER A 1 122 ? 0.883 -13.712 4.099 1.00 90.62 122 SER A CA 1
ATOM 918 C C . SER A 1 122 ? -0.367 -13.353 3.301 1.00 90.62 122 SER A C 1
ATOM 920 O O . SER A 1 122 ? -1.007 -12.324 3.529 1.00 90.62 122 SER A O 1
ATOM 922 N N . ASN A 1 123 ? -0.782 -14.271 2.435 1.00 89.19 123 ASN A N 1
ATOM 923 C CA . ASN A 1 123 ? -2.068 -14.243 1.739 1.00 89.19 123 ASN A CA 1
ATOM 924 C C . ASN A 1 123 ? -3.140 -15.103 2.435 1.00 89.19 123 ASN A C 1
ATOM 926 O O . ASN A 1 123 ? -4.169 -15.428 1.839 1.00 89.19 123 ASN A O 1
ATOM 930 N N . SER A 1 124 ? -2.907 -15.472 3.698 1.00 83.06 124 SER A N 1
ATOM 931 C CA . SER A 1 124 ? -3.849 -16.216 4.532 1.00 83.06 124 SER A CA 1
ATOM 932 C C . SER A 1 124 ? -4.601 -15.290 5.490 1.00 83.06 124 SER A C 1
ATOM 934 O O . SER A 1 124 ? -4.107 -14.234 5.898 1.00 83.06 124 SER A O 1
ATOM 936 N N . THR A 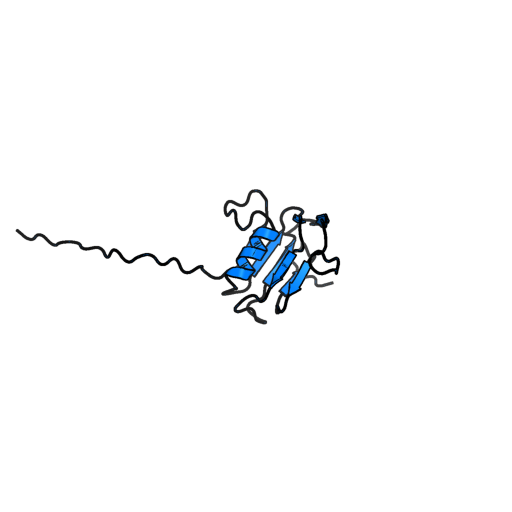1 125 ? -5.814 -15.700 5.868 1.00 73.19 125 THR A N 1
ATOM 937 C CA . THR A 1 125 ? -6.578 -15.101 6.978 1.00 73.19 125 THR A CA 1
ATOM 938 C C . THR A 1 125 ? -6.027 -15.519 8.339 1.00 73.19 125 THR A C 1
ATOM 940 O O . THR A 1 125 ? -6.237 -14.833 9.338 1.00 73.19 125 THR A O 1
ATOM 943 N N . LEU A 1 126 ? -5.295 -16.634 8.376 1.00 64.81 126 LEU A N 1
ATOM 944 C CA . LEU A 1 126 ? -4.528 -17.066 9.528 1.00 64.81 126 LEU A CA 1
ATOM 945 C C . LEU A 1 126 ? -3.236 -16.251 9.513 1.00 64.81 126 LEU A C 1
ATOM 947 O O . LEU A 1 126 ? -2.439 -16.361 8.582 1.00 64.81 126 LEU A O 1
ATOM 951 N N . ASN A 1 127 ? -3.050 -15.397 10.520 1.00 55.9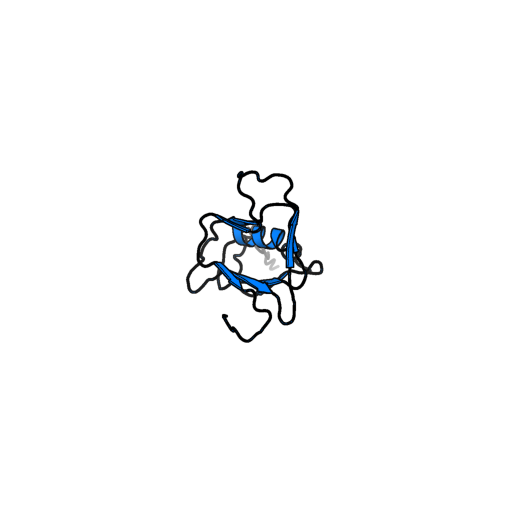7 127 ASN A N 1
ATOM 952 C CA . ASN A 1 127 ? -1.836 -14.606 10.730 1.00 55.97 127 ASN A CA 1
ATOM 953 C C . ASN A 1 127 ? -0.647 -15.515 11.093 1.00 55.97 127 ASN A C 1
ATOM 955 O O . ASN A 1 127 ? -0.079 -15.406 12.180 1.00 55.97 127 ASN A O 1
ATOM 959 N N . THR A 1 128 ? -0.273 -16.434 10.206 1.00 52.25 128 THR A N 1
ATOM 960 C CA . THR A 1 128 ? 0.952 -17.210 10.332 1.00 52.25 128 THR A CA 1
ATOM 961 C C . THR A 1 128 ? 2.098 -16.269 9.999 1.00 52.25 128 THR A C 1
ATOM 963 O O . THR A 1 128 ? 2.503 -16.134 8.847 1.00 52.25 128 THR A O 1
ATOM 966 N N . LYS A 1 129 ? 2.566 -15.551 11.022 1.00 48.81 129 LYS A N 1
ATOM 967 C CA . LYS A 1 129 ? 3.882 -14.921 10.992 1.00 48.81 129 LYS A CA 1
ATOM 968 C C . LYS A 1 129 ? 4.886 -16.064 10.864 1.00 48.81 129 LYS A C 1
ATOM 970 O O . LYS A 1 129 ? 4.9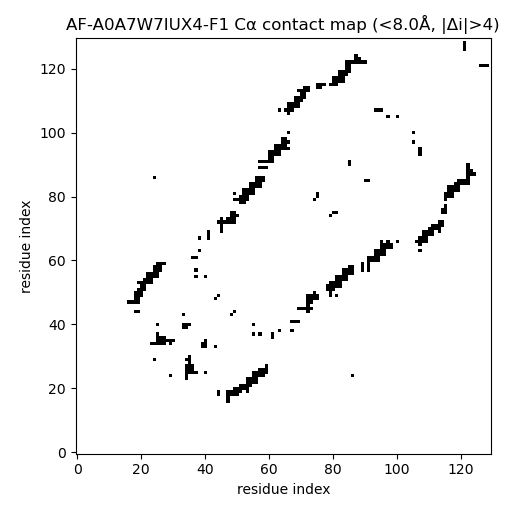63 -16.885 11.777 1.00 48.81 129 LYS A O 1
ATOM 975 N N . ILE A 1 130 ? 5.538 -16.169 9.710 1.00 46.97 130 ILE A N 1
ATOM 976 C CA . ILE A 1 130 ? 6.728 -17.014 9.556 1.00 46.97 130 ILE A CA 1
ATOM 977 C C . ILE A 1 130 ? 7.873 -16.323 10.295 1.00 46.97 130 ILE A C 1
ATOM 979 O O . ILE A 1 130 ? 7.958 -15.077 10.176 1.00 46.97 130 ILE A O 1
#

Radius of gyration: 19.26 Å; Cα contacts (8 Å, |Δi|>4): 243; chains: 1; bounding box: 72×52×32 Å

Sequence (130 aa):
MKKTLLLFLLLPFFGFAQQLSGDYVISSANPLANFRTLALAVDQINTRGVSGPVRFLLDEDQNLTSLLSINIIANTSTTNTFTIKPNTGKNITITTTMASPSTGIPAVIRFNGTNNVIIDGSNSTLNTKI

Mean predicted aligned error: 8.39 Å

Foldseek 3Di:
DDDPDPPPDPDPPPPDLAADDDEQEADCPDPPNQRVAPLSVLVSQQPRAHPFAYEYAYAEEHEAAEARENAAGPPADLGHAYEYEHAAPDQYHHHYDDPDDPPPDDDNYDYHHYDRYYYDHDNHPPPPPD

Organism: NCBI:txid1617283

Solvent-accessible surface area (backbone atoms only — not comparable to full-atom values): 7749 Å² total; per-residue (Å²): 136,89,80,82,79,84,81,81,74,88,67,83,80,77,77,70,78,72,47,41,57,46,80,42,64,25,28,79,82,36,89,54,71,53,28,26,38,66,66,45,35,45,54,46,41,46,72,40,15,37,76,34,41,29,35,41,26,32,68,50,67,40,81,33,74,54,70,42,66,45,41,54,42,48,68,48,33,99,75,22,29,43,34,44,27,33,22,75,81,35,86,66,54,80,46,66,61,77,77,70,57,96,76,81,57,92,58,66,68,44,79,48,86,44,67,49,69,43,82,40,87,52,27,54,91,64,86,69,79,124

Secondary structure (DSSP, 8-state):
-----------------PPEEEEEEE-TT-SSGGGSSHHHHHHHHHHH-EEEEEEEEE-S-EEESS-EEE---TT--SSS-EEEEEPTT----EEE--S--TTSS--SEEE-S--SEEE----SSS----

pLDDT: mean 86.09, std 17.48, range [41.59, 98.69]